Protein AF-G4Z7S2-F1 (afdb_monomer_lite)

Organism: Phytophthora sojae (strain P6497) (NCBI:txid1094619)

Secondary structure (DSSP, 8-state):
-HHHHHHHHHHHHHH--S---TT--------------EEEEETTEEEE---GGG------

pLDDT: mean 74.51, std 13.37, range [50.09, 96.75]

Structure (mmCIF, N/CA/C/O backbone):
data_AF-G4Z7S2-F1
#
_entry.id   AF-G4Z7S2-F1
#
loop_
_atom_site.group_PDB
_atom_site.id
_atom_site.type_symbol
_atom_site.label_atom_id
_atom_site.label_alt_id
_atom_site.label_comp_id
_atom_site.label_asym_id
_atom_site.label_entity_id
_atom_site.label_seq_id
_atom_site.pdbx_PDB_ins_code
_atom_site.Cartn_x
_atom_site.Cartn_y
_atom_site.Cartn_z
_atom_site.occupancy
_atom_site.B_iso_or_equiv
_atom_site.auth_seq_id
_atom_site.auth_comp_id
_atom_site.auth_asym_id
_atom_site.auth_atom_id
_atom_site.pdbx_PDB_model_num
ATOM 1 N N . MET A 1 1 ? 48.934 27.130 -10.172 1.00 70.75 1 MET A N 1
ATOM 2 C CA . MET A 1 1 ? 47.764 26.368 -10.668 1.00 70.75 1 MET A CA 1
ATOM 3 C C . MET A 1 1 ? 48.016 24.859 -10.678 1.00 70.75 1 MET A C 1
ATOM 5 O O . MET A 1 1 ? 47.254 24.166 -10.025 1.00 70.75 1 MET A O 1
ATOM 9 N N . ALA A 1 2 ? 49.097 24.354 -11.288 1.00 71.38 2 ALA A N 1
ATOM 10 C CA . ALA A 1 2 ? 49.399 22.910 -11.355 1.00 71.38 2 ALA A CA 1
ATOM 11 C C . ALA A 1 2 ? 49.568 22.203 -9.986 1.00 71.38 2 ALA A C 1
ATOM 13 O O . ALA A 1 2 ? 49.010 21.137 -9.758 1.00 71.38 2 ALA A O 1
ATOM 14 N N . GLN A 1 3 ? 50.256 22.841 -9.032 1.00 67.12 3 GLN A N 1
ATOM 15 C CA . GLN A 1 3 ? 50.541 22.284 -7.695 1.00 67.12 3 GLN A CA 1
ATOM 16 C C . GLN A 1 3 ? 49.290 21.950 -6.857 1.00 67.12 3 GLN A C 1
ATOM 18 O O . GLN A 1 3 ? 49.325 21.065 -6.005 1.00 67.12 3 GLN A O 1
ATOM 23 N N . ALA A 1 4 ? 48.180 22.664 -7.075 1.00 70.00 4 ALA A N 1
ATOM 24 C CA . ALA A 1 4 ? 46.938 22.426 -6.340 1.00 70.00 4 ALA A CA 1
ATOM 25 C C . ALA A 1 4 ? 46.211 21.169 -6.842 1.00 70.00 4 ALA A C 1
ATOM 27 O O . ALA A 1 4 ? 45.626 20.441 -6.044 1.00 70.00 4 ALA A O 1
ATOM 28 N N . GLN A 1 5 ? 46.294 20.898 -8.147 1.00 71.12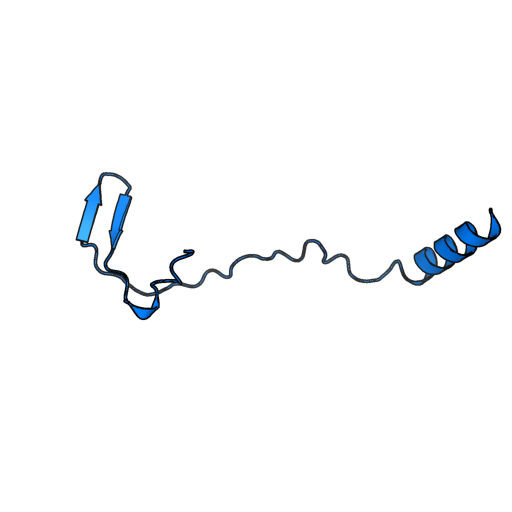 5 GLN A N 1
ATOM 29 C CA . GLN A 1 5 ? 45.667 19.735 -8.775 1.00 71.12 5 GLN A CA 1
ATOM 30 C C . GLN A 1 5 ? 46.438 18.446 -8.469 1.00 71.12 5 GLN A C 1
ATOM 32 O O . GLN A 1 5 ? 45.816 17.430 -8.168 1.00 71.12 5 GLN A O 1
ATOM 37 N N . ASP A 1 6 ? 47.773 18.497 -8.443 1.00 73.12 6 ASP A N 1
ATOM 38 C CA . ASP A 1 6 ? 48.607 17.337 -8.093 1.00 73.12 6 ASP A CA 1
ATOM 39 C C . ASP A 1 6 ? 48.356 16.851 -6.661 1.00 73.12 6 ASP A C 1
ATOM 41 O O . ASP A 1 6 ? 48.176 15.656 -6.435 1.00 73.12 6 ASP A O 1
ATOM 45 N N . LYS A 1 7 ? 48.222 17.774 -5.697 1.00 74.19 7 LYS A N 1
ATOM 46 C CA . LYS A 1 7 ? 47.851 17.425 -4.314 1.00 74.19 7 LYS A CA 1
ATOM 47 C C . LYS A 1 7 ? 46.467 16.778 -4.214 1.00 74.19 7 LYS A C 1
ATOM 49 O O . LYS A 1 7 ? 46.271 15.880 -3.398 1.00 74.19 7 LYS A O 1
ATOM 54 N N . GLN A 1 8 ? 45.503 17.219 -5.026 1.00 64.75 8 GLN A N 1
ATOM 55 C CA . GLN A 1 8 ? 44.160 16.626 -5.061 1.00 64.75 8 GLN A CA 1
ATOM 56 C C . GLN A 1 8 ? 44.159 15.236 -5.707 1.00 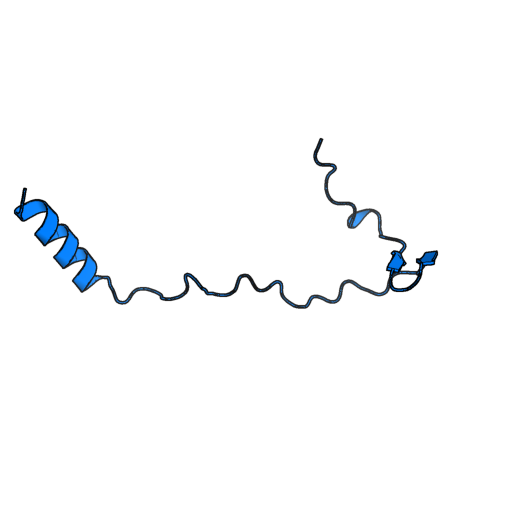64.75 8 GLN A C 1
ATOM 58 O O . GLN A 1 8 ? 43.459 14.337 -5.233 1.00 64.75 8 GLN A O 1
ATOM 63 N N . LYS A 1 9 ? 44.969 15.036 -6.751 1.00 71.38 9 LYS A N 1
ATOM 64 C CA . LYS A 1 9 ? 45.149 13.739 -7.405 1.00 71.38 9 LYS A CA 1
ATOM 65 C C . LYS A 1 9 ? 45.841 12.736 -6.479 1.00 71.38 9 LYS A C 1
ATOM 67 O O . LYS A 1 9 ? 45.350 11.628 -6.326 1.00 71.38 9 LYS A O 1
ATOM 72 N N . GLU A 1 10 ? 46.894 13.144 -5.774 1.00 69.44 10 GLU A N 1
ATOM 73 C CA . GLU A 1 10 ? 47.610 12.299 -4.807 1.00 69.44 10 GLU A CA 1
ATOM 74 C C . GLU A 1 10 ? 46.728 11.890 -3.612 1.00 69.44 10 GLU A C 1
ATOM 76 O O . GLU A 1 10 ? 46.797 10.754 -3.141 1.00 69.44 10 GLU A O 1
ATOM 81 N N . TYR A 1 11 ? 45.850 12.785 -3.144 1.00 65.62 11 TYR A N 1
ATOM 82 C CA . TYR A 1 11 ? 44.850 12.468 -2.117 1.00 65.62 11 TYR A CA 1
ATOM 83 C C . TYR A 1 11 ? 43.795 11.471 -2.623 1.00 65.62 11 TYR A C 1
ATOM 85 O O . TYR A 1 11 ? 43.390 10.565 -1.893 1.00 65.62 11 TYR A O 1
ATOM 93 N N . SER A 1 12 ? 43.381 11.611 -3.885 1.00 63.47 12 SER A N 1
ATOM 94 C CA . SER A 1 12 ? 42.431 10.700 -4.534 1.00 63.47 12 SER A CA 1
ATOM 95 C C . SER A 1 12 ? 43.042 9.316 -4.769 1.00 63.47 12 SER A C 1
ATOM 97 O O . SER A 1 12 ? 42.398 8.313 -4.484 1.00 63.47 12 SER A O 1
ATOM 99 N N . ASP A 1 13 ? 44.301 9.254 -5.206 1.00 68.38 13 ASP A N 1
ATOM 100 C CA . ASP A 1 13 ? 45.027 8.010 -5.478 1.00 68.38 13 ASP A CA 1
ATOM 101 C C . ASP A 1 13 ? 45.327 7.235 -4.176 1.00 68.38 13 ASP A C 1
ATOM 103 O O . ASP A 1 13 ? 45.294 6.004 -4.161 1.00 68.38 13 ASP A O 1
ATOM 107 N N . ARG A 1 14 ? 45.543 7.940 -3.051 1.00 69.50 14 ARG A N 1
ATOM 108 C CA . ARG A 1 14 ? 45.737 7.327 -1.721 1.00 69.50 14 ARG A CA 1
ATOM 109 C C . ARG A 1 14 ? 44.444 6.833 -1.065 1.00 69.50 14 ARG A C 1
ATOM 111 O O . ARG A 1 14 ? 44.489 5.850 -0.330 1.00 69.50 14 ARG A O 1
ATOM 118 N N . ASN A 1 15 ? 43.305 7.475 -1.336 1.00 64.31 15 ASN A N 1
ATOM 119 C CA . ASN A 1 15 ? 42.022 7.170 -0.683 1.00 64.31 15 ASN A CA 1
ATOM 120 C C . ASN A 1 15 ? 40.989 6.517 -1.625 1.00 64.31 15 ASN A C 1
ATOM 122 O O . ASN A 1 15 ? 39.871 6.217 -1.205 1.00 64.31 15 ASN A O 1
ATOM 126 N N . GLY A 1 16 ? 41.359 6.246 -2.882 1.00 56.25 16 GLY A N 1
ATOM 127 C CA . GLY A 1 16 ? 40.501 5.708 -3.950 1.00 56.25 16 GLY A CA 1
ATOM 128 C C . GLY A 1 16 ? 40.052 4.252 -3.782 1.00 56.25 16 GLY A C 1
ATOM 129 O O . GLY A 1 16 ? 39.429 3.686 -4.674 1.00 56.25 16 GLY A O 1
ATOM 130 N N . SER A 1 17 ? 40.328 3.643 -2.629 1.00 63.50 17 SER A N 1
ATOM 131 C CA . SER A 1 17 ? 39.891 2.297 -2.246 1.00 63.50 17 SER A CA 1
ATOM 132 C C . SER A 1 17 ? 38.857 2.357 -1.108 1.00 63.50 17 SER A C 1
ATOM 134 O O . SER A 1 17 ? 38.865 1.552 -0.176 1.00 63.50 17 SER A O 1
ATOM 136 N N . GLY A 1 18 ? 37.969 3.349 -1.140 1.00 59.62 18 GLY A N 1
ATOM 137 C CA . GLY A 1 18 ? 36.951 3.572 -0.119 1.00 59.62 18 GLY A CA 1
ATOM 138 C C . GLY A 1 18 ? 35.541 3.438 -0.674 1.00 59.62 18 GLY A C 1
ATOM 139 O O . GLY A 1 18 ? 34.955 4.418 -1.108 1.00 59.62 18 GLY A O 1
ATOM 140 N N . ASN A 1 19 ? 34.981 2.230 -0.582 1.00 60.16 19 ASN A N 1
ATOM 141 C CA . ASN A 1 19 ? 33.539 1.964 -0.607 1.00 60.16 19 ASN A CA 1
ATOM 142 C C . ASN A 1 19 ? 32.795 2.303 -1.924 1.00 60.16 19 ASN A C 1
ATOM 144 O O . ASN A 1 19 ? 32.011 3.247 -2.008 1.00 60.16 19 ASN A O 1
ATOM 148 N N . MET A 1 20 ? 32.915 1.424 -2.929 1.00 53.38 20 MET A N 1
ATOM 149 C CA . MET A 1 20 ? 31.914 1.287 -4.001 1.00 53.38 20 MET A CA 1
ATOM 150 C C . MET A 1 20 ? 30.602 0.727 -3.432 1.00 53.38 20 MET A C 1
ATOM 152 O O . MET A 1 20 ? 30.227 -0.430 -3.614 1.00 53.38 20 MET A O 1
ATOM 156 N N . ASN A 1 21 ? 29.892 1.548 -2.675 1.00 55.72 21 ASN A N 1
ATOM 157 C CA . ASN A 1 21 ? 28.552 1.237 -2.205 1.00 55.72 21 ASN A CA 1
ATOM 158 C C . ASN A 1 21 ? 27.625 2.449 -2.316 1.00 55.72 21 ASN A C 1
ATOM 160 O O . ASN A 1 21 ? 26.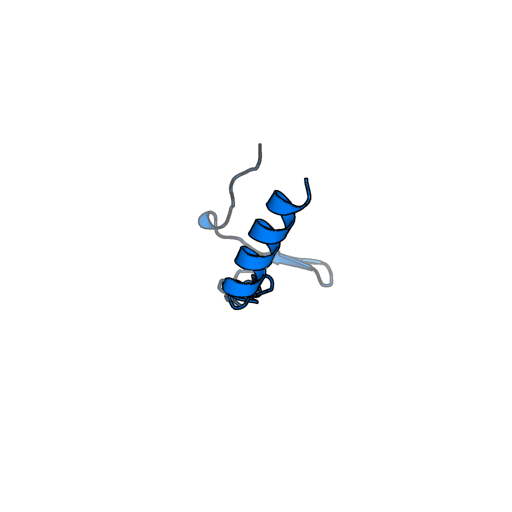572 2.507 -1.695 1.00 55.72 21 ASN A O 1
ATOM 164 N N . VAL A 1 22 ? 27.946 3.353 -3.244 1.00 51.72 22 VAL A N 1
ATOM 165 C CA . VAL A 1 22 ? 27.010 4.367 -3.756 1.0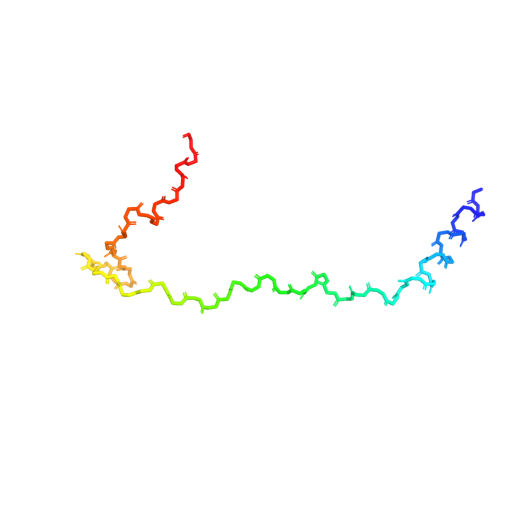0 51.72 22 VAL A CA 1
ATOM 166 C C . VAL A 1 22 ? 25.846 3.718 -4.532 1.00 51.72 22 VAL A C 1
ATOM 168 O O . VAL A 1 22 ? 24.807 4.334 -4.723 1.00 51.72 22 VAL A O 1
ATOM 171 N N . PHE A 1 23 ? 25.952 2.428 -4.877 1.00 52.25 23 PHE A N 1
ATOM 172 C CA . PHE A 1 23 ? 24.828 1.600 -5.329 1.00 52.25 23 PHE A CA 1
ATOM 173 C C . PHE A 1 23 ? 24.502 0.466 -4.347 1.00 52.25 23 PHE A C 1
ATOM 175 O O . PHE A 1 23 ? 24.100 -0.635 -4.733 1.00 52.25 23 PHE A O 1
ATOM 182 N N . LYS A 1 24 ? 24.663 0.709 -3.041 1.00 50.09 24 LYS A N 1
ATOM 183 C CA . LYS A 1 24 ? 24.126 -0.163 -1.992 1.00 50.09 24 LYS A CA 1
ATOM 184 C C . LYS A 1 24 ? 22.619 0.052 -1.939 1.00 50.09 24 LYS A C 1
ATOM 186 O O . LYS A 1 24 ? 22.112 0.697 -1.035 1.00 50.09 24 LYS A O 1
ATOM 191 N N . SER A 1 25 ? 21.945 -0.409 -2.993 1.00 59.00 25 SER A N 1
ATOM 192 C CA . SER A 1 25 ? 20.525 -0.728 -3.070 1.00 59.00 25 SER A CA 1
ATOM 193 C C . SER A 1 25 ? 19.759 -0.272 -1.824 1.00 59.00 25 SER A C 1
ATOM 195 O O . SER A 1 25 ? 19.676 -1.031 -0.856 1.00 59.00 25 SER A O 1
ATOM 197 N N . ASN A 1 26 ? 19.171 0.930 -1.852 1.00 59.50 26 ASN A N 1
ATOM 198 C CA . ASN A 1 26 ? 18.035 1.272 -0.991 1.00 59.50 26 ASN A CA 1
ATOM 199 C C . ASN A 1 26 ? 16.840 0.416 -1.446 1.00 59.50 26 ASN A C 1
ATOM 201 O O . ASN A 1 26 ? 15.841 0.887 -1.978 1.00 59.50 26 ASN A O 1
ATOM 205 N N . LYS A 1 27 ? 17.020 -0.902 -1.388 1.00 66.38 27 LYS A N 1
ATOM 206 C CA . LYS A 1 27 ? 15.993 -1.876 -1.675 1.00 66.38 27 LYS A CA 1
ATOM 207 C C . LYS A 1 27 ? 15.152 -1.877 -0.423 1.00 66.38 27 LYS A C 1
ATOM 209 O O . LYS A 1 27 ? 15.588 -2.368 0.620 1.00 66.38 27 LYS A O 1
ATOM 214 N N . LEU A 1 28 ? 13.967 -1.287 -0.540 1.00 70.75 28 LEU A N 1
ATOM 215 C CA . LEU A 1 28 ? 12.882 -1.524 0.395 1.00 70.75 28 LEU A CA 1
ATOM 216 C C . LEU A 1 28 ? 12.859 -3.029 0.667 1.00 70.75 28 LEU A C 1
ATOM 218 O O . LEU A 1 28 ? 12.705 -3.837 -0.253 1.00 70.75 28 LEU A O 1
ATOM 222 N N . LYS A 1 29 ? 13.126 -3.416 1.917 1.00 75.94 29 LYS A N 1
ATOM 223 C CA . LYS A 1 29 ? 13.035 -4.824 2.298 1.00 75.94 29 LYS A CA 1
ATOM 224 C C . LYS A 1 29 ? 11.600 -5.262 2.029 1.00 75.94 29 LYS A C 1
ATOM 226 O O . LYS A 1 29 ? 10.675 -4.506 2.327 1.00 75.94 29 LYS A O 1
ATOM 231 N N . HIS A 1 30 ? 11.416 -6.468 1.493 1.00 75.06 30 HIS A N 1
ATOM 232 C CA . HIS A 1 30 ? 10.084 -7.038 1.325 1.00 75.06 30 HIS A CA 1
ATOM 233 C C . HIS A 1 30 ? 9.479 -7.273 2.714 1.00 75.06 30 HIS A C 1
ATOM 235 O O . HIS A 1 30 ? 9.721 -8.293 3.359 1.00 75.06 30 HIS A O 1
ATOM 241 N N . ARG A 1 31 ? 8.751 -6.275 3.213 1.00 80.75 31 ARG A N 1
ATOM 242 C CA . ARG A 1 31 ? 8.025 -6.341 4.472 1.00 80.75 31 ARG A CA 1
ATOM 243 C C . ARG A 1 31 ? 6.584 -6.655 4.130 1.00 80.75 31 ARG A C 1
ATOM 245 O O . ARG A 1 31 ? 5.896 -5.833 3.537 1.00 80.75 31 ARG A O 1
ATOM 252 N N . PHE A 1 32 ? 6.135 -7.837 4.523 1.00 82.50 32 PHE A N 1
ATOM 253 C CA . PHE A 1 32 ? 4.712 -8.128 4.530 1.00 82.50 32 PHE A CA 1
ATOM 254 C C . PHE A 1 32 ? 4.052 -7.263 5.610 1.00 82.50 32 PHE A C 1
ATOM 256 O O . PHE A 1 32 ? 4.417 -7.349 6.784 1.00 82.50 32 PHE A O 1
ATOM 263 N N . ILE A 1 33 ? 3.125 -6.395 5.212 1.00 81.62 33 ILE A N 1
ATOM 264 C CA . ILE A 1 33 ? 2.375 -5.528 6.123 1.00 81.62 33 ILE A CA 1
ATOM 265 C C . ILE A 1 33 ? 0.976 -6.120 6.260 1.00 81.62 33 ILE A C 1
ATOM 267 O O . ILE A 1 33 ? 0.037 -5.571 5.723 1.00 81.62 33 ILE A O 1
ATOM 271 N N . GLY A 1 34 ? 0.872 -7.260 6.946 1.00 84.12 34 GLY A N 1
ATOM 272 C CA . GLY A 1 34 ? -0.389 -7.850 7.406 1.00 84.12 34 GLY A CA 1
ATOM 273 C C . GLY A 1 34 ? -1.438 -8.227 6.341 1.00 84.12 34 GLY A C 1
ATOM 274 O O . GLY A 1 34 ? -1.363 -7.844 5.175 1.00 84.12 34 GLY A O 1
ATOM 275 N N . PRO A 1 35 ? -2.442 -9.020 6.740 1.00 87.06 35 PRO A N 1
ATOM 276 C CA . PRO A 1 35 ? -3.682 -9.132 5.988 1.00 87.06 35 PRO A CA 1
ATOM 277 C C . PRO A 1 35 ? -4.552 -7.886 6.230 1.00 87.06 35 PRO A C 1
ATOM 279 O O . PRO A 1 35 ? -4.728 -7.468 7.373 1.00 87.06 35 PRO A O 1
ATOM 282 N N . PHE A 1 36 ? -5.121 -7.330 5.162 1.00 89.62 36 PHE A N 1
ATOM 283 C CA . PHE A 1 36 ? -6.166 -6.302 5.223 1.00 89.62 36 PHE A CA 1
ATOM 284 C C . PHE A 1 36 ? -7.464 -6.870 4.666 1.00 89.62 36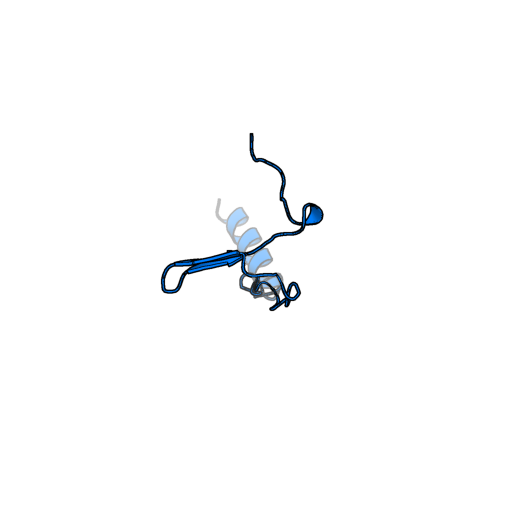 PHE A C 1
ATOM 286 O O . PHE A 1 36 ? -7.438 -7.751 3.798 1.00 89.62 36 PHE A O 1
ATOM 293 N N . THR A 1 37 ? -8.598 -6.373 5.144 1.00 93.00 37 THR A N 1
ATOM 294 C CA . THR A 1 37 ? -9.884 -6.719 4.550 1.00 93.00 37 THR A CA 1
ATOM 295 C C . THR A 1 37 ? -10.051 -5.968 3.233 1.00 93.00 37 THR A C 1
ATOM 297 O O . THR A 1 37 ? -9.623 -4.825 3.066 1.00 93.00 37 THR A O 1
ATOM 300 N N . VAL A 1 38 ? -10.642 -6.643 2.251 1.00 92.62 38 VAL A N 1
ATOM 301 C CA . VAL A 1 38 ? -10.936 -6.060 0.942 1.00 92.62 38 VAL A CA 1
ATOM 302 C C . VAL A 1 38 ? -12.356 -5.515 0.981 1.00 92.62 38 VAL A C 1
ATOM 304 O O . VAL A 1 38 ? -13.306 -6.272 1.160 1.00 92.62 38 VAL A O 1
ATOM 307 N N . LEU A 1 39 ? -12.497 -4.208 0.782 1.00 95.44 39 LEU A N 1
ATOM 308 C CA . LEU A 1 39 ? -13.783 -3.516 0.743 1.00 95.44 39 LEU A CA 1
ATOM 309 C C . LEU A 1 39 ? -14.429 -3.592 -0.645 1.00 95.44 39 LEU A C 1
ATOM 311 O O . LEU A 1 39 ? -15.641 -3.754 -0.760 1.00 95.44 39 LEU A O 1
ATOM 315 N N . SER A 1 40 ? -13.633 -3.482 -1.712 1.00 95.81 40 SER A N 1
ATOM 316 C CA . SER A 1 40 ? -14.125 -3.598 -3.089 1.00 95.81 40 SER A CA 1
ATOM 317 C C . SER A 1 40 ? -13.040 -4.075 -4.052 1.00 95.81 40 SER A C 1
ATOM 319 O O . SER A 1 40 ? -11.843 -3.925 -3.797 1.00 95.81 40 SER A O 1
ATOM 321 N N . ARG A 1 41 ? -13.462 -4.634 -5.191 1.00 96.75 41 ARG A N 1
ATOM 322 C CA . ARG A 1 41 ? -12.584 -5.002 -6.307 1.00 96.75 41 ARG A CA 1
ATOM 323 C C . ARG A 1 41 ? -13.049 -4.310 -7.583 1.00 96.75 41 ARG A C 1
ATOM 325 O O . ARG A 1 41 ? -14.207 -4.436 -7.971 1.00 96.75 41 ARG A O 1
ATOM 332 N N . HIS A 1 42 ? -12.123 -3.650 -8.267 1.00 95.50 42 HIS A N 1
ATOM 333 C CA . HIS A 1 42 ? -12.345 -2.996 -9.553 1.00 95.50 42 HIS A CA 1
ATOM 334 C C . HIS A 1 42 ? -11.324 -3.535 -10.563 1.00 95.50 42 HIS A C 1
ATOM 336 O O . HIS A 1 42 ? -10.243 -2.983 -10.762 1.00 95.50 42 HIS A O 1
ATOM 342 N N . GLY A 1 43 ? -11.637 -4.691 -11.159 1.00 94.81 43 GLY A N 1
ATOM 343 C CA . GLY A 1 43 ? -10.740 -5.397 -12.077 1.00 94.81 43 GLY A CA 1
ATOM 344 C C . GLY A 1 43 ? -9.502 -5.957 -11.369 1.00 94.81 43 GLY A C 1
ATOM 345 O O . GLY A 1 43 ? -9.602 -6.904 -10.582 1.00 94.81 43 GLY A O 1
ATOM 346 N N . ALA A 1 44 ? -8.337 -5.383 -11.674 1.00 93.75 44 ALA A N 1
ATOM 347 C CA . ALA A 1 44 ? -7.065 -5.706 -11.022 1.00 93.75 44 ALA A CA 1
ATOM 348 C C . ALA A 1 44 ? -6.795 -4.861 -9.761 1.00 93.75 44 ALA A C 1
ATOM 350 O O . ALA A 1 44 ? -5.832 -5.133 -9.047 1.00 93.75 44 ALA A O 1
ATOM 351 N N . ALA A 1 45 ? -7.627 -3.851 -9.484 1.00 94.38 45 ALA A N 1
ATOM 352 C CA . ALA A 1 45 ? -7.492 -2.981 -8.323 1.00 94.38 45 ALA A CA 1
ATOM 353 C C . ALA A 1 45 ? -8.359 -3.456 -7.148 1.00 94.38 45 ALA A C 1
ATOM 355 O O . ALA A 1 45 ? -9.459 -3.983 -7.342 1.00 94.38 45 ALA A O 1
ATOM 356 N N . TYR A 1 46 ? -7.870 -3.214 -5.932 1.00 92.75 46 TYR A N 1
ATOM 357 C CA . TYR A 1 46 ? -8.539 -3.554 -4.679 1.00 92.75 46 TYR A CA 1
ATOM 358 C C . TYR A 1 46 ? -8.571 -2.335 -3.763 1.00 92.75 46 TYR A C 1
ATOM 360 O O . TYR A 1 46 ? -7.551 -1.673 -3.575 1.00 92.75 46 TYR A O 1
ATOM 368 N N . THR A 1 47 ? -9.726 -2.076 -3.164 1.00 93.38 47 THR A N 1
ATOM 369 C CA . THR A 1 47 ? -9.853 -1.155 -2.034 1.00 93.38 47 THR A CA 1
ATOM 370 C C . THR A 1 47 ? -9.703 -1.973 -0.763 1.00 93.38 47 THR A C 1
ATOM 372 O O . THR A 1 47 ? -10.448 -2.933 -0.574 1.00 93.38 47 THR A O 1
ATOM 375 N N . ILE A 1 48 ? -8.750 -1.616 0.093 1.00 92.62 48 ILE A N 1
ATOM 376 C CA . ILE A 1 48 ? -8.472 -2.311 1.357 1.00 92.62 48 ILE A CA 1
ATOM 377 C C . ILE A 1 48 ? -8.763 -1.405 2.554 1.00 92.62 48 ILE A C 1
ATOM 379 O O . ILE A 1 48 ? -8.578 -0.189 2.460 1.00 92.62 48 ILE A O 1
ATOM 383 N N . ASP A 1 49 ? -9.198 -1.981 3.675 1.00 90.00 49 ASP A N 1
ATOM 384 C CA . ASP A 1 49 ? -9.320 -1.235 4.926 1.00 90.00 49 ASP A CA 1
ATOM 385 C C . ASP A 1 49 ? -7.940 -1.041 5.570 1.00 90.00 49 ASP A C 1
ATOM 387 O O . ASP A 1 49 ? -7.304 -1.948 6.100 1.00 90.00 49 ASP A O 1
ATOM 391 N N . LEU A 1 50 ? -7.423 0.182 5.497 1.00 86.94 50 LEU A N 1
ATOM 392 C CA . LEU A 1 50 ? -6.150 0.498 6.132 1.00 86.94 50 LEU A CA 1
ATOM 393 C C . LEU A 1 50 ? -6.373 0.894 7.597 1.00 86.94 50 LEU A C 1
ATOM 395 O O . LEU A 1 50 ? -7.246 1.720 7.884 1.00 86.94 50 LEU A O 1
ATOM 399 N N . PRO A 1 51 ? -5.567 0.377 8.542 1.00 84.31 51 PRO A N 1
ATOM 400 C CA . PRO A 1 51 ? -5.625 0.817 9.924 1.00 84.31 51 PRO A CA 1
ATOM 401 C C . PRO A 1 51 ? -5.195 2.282 10.018 1.00 84.31 51 PRO A C 1
ATOM 403 O O . PRO A 1 51 ? -4.261 2.725 9.350 1.00 84.31 51 PRO A O 1
ATOM 406 N N . LYS A 1 52 ? -5.837 3.037 10.912 1.00 76.50 52 LYS A N 1
ATOM 407 C CA . LYS A 1 52 ? -5.601 4.480 11.106 1.00 76.50 52 LYS A CA 1
ATOM 408 C C . LYS A 1 52 ? -4.144 4.832 11.448 1.00 76.50 52 LYS A C 1
ATOM 410 O O . LYS A 1 52 ? -3.700 5.941 11.182 1.00 76.50 52 LYS A O 1
ATOM 415 N N . SER A 1 53 ? -3.385 3.885 11.999 1.00 72.44 53 SER A N 1
ATOM 416 C CA . SER A 1 53 ? -1.947 4.021 12.272 1.00 72.44 53 SER A CA 1
ATOM 417 C C . SER A 1 53 ? -1.065 4.002 11.018 1.00 72.44 53 SER A C 1
ATOM 419 O O . SER A 1 53 ? 0.091 4.409 11.088 1.00 72.44 53 SER A O 1
ATOM 421 N N . MET A 1 54 ? -1.586 3.532 9.881 1.00 77.00 54 MET A N 1
ATOM 422 C CA . MET A 1 54 ? -0.913 3.574 8.579 1.00 77.00 54 MET A CA 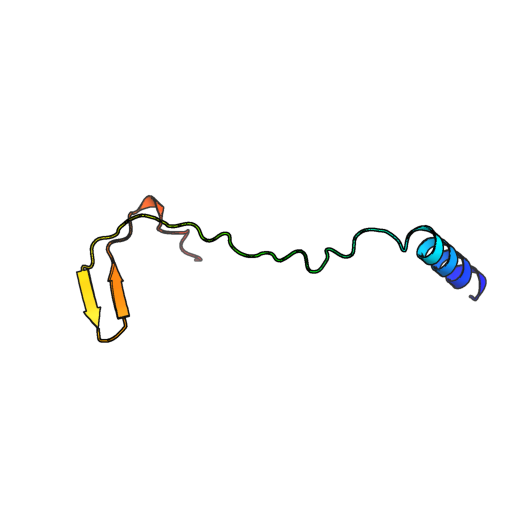1
ATOM 423 C C . MET A 1 54 ? -1.244 4.826 7.767 1.00 77.00 54 MET A C 1
ATOM 425 O O . MET A 1 54 ? -0.608 5.063 6.738 1.00 77.00 54 MET A O 1
ATOM 429 N N . THR A 1 55 ? -2.206 5.643 8.205 1.00 70.88 55 THR A N 1
ATOM 430 C CA . THR A 1 55 ? -2.468 6.946 7.592 1.00 70.88 55 THR A CA 1
ATOM 431 C C . THR A 1 55 ? -1.245 7.830 7.815 1.00 70.88 55 THR A C 1
ATOM 433 O O . THR A 1 55 ? -1.020 8.356 8.901 1.00 70.88 55 THR A O 1
ATOM 436 N N . THR A 1 56 ? -0.407 7.933 6.786 1.00 72.69 56 THR A N 1
ATOM 437 C CA . THR A 1 56 ? 0.780 8.788 6.817 1.00 72.69 56 THR A CA 1
ATOM 438 C C . THR A 1 56 ? 0.338 10.248 6.745 1.00 72.69 56 THR A C 1
ATOM 440 O O . THR A 1 56 ? -0.731 10.546 6.208 1.00 72.69 56 THR A O 1
ATOM 443 N N . HIS A 1 57 ? 1.140 11.136 7.335 1.00 59.91 57 HIS A N 1
ATOM 444 C CA . HIS A 1 57 ? 0.832 12.551 7.521 1.00 59.91 57 HIS A CA 1
ATOM 445 C C . HIS A 1 57 ? 0.266 13.197 6.246 1.00 59.91 57 HIS A C 1
ATOM 447 O O . HIS A 1 57 ? 0.921 13.131 5.199 1.00 59.91 57 HIS A O 1
ATOM 453 N N . PRO A 1 58 ? -0.919 13.832 6.324 1.00 63.53 58 PRO A N 1
ATOM 454 C CA . PRO A 1 58 ? -1.407 14.678 5.249 1.00 63.53 58 PRO A CA 1
ATOM 455 C C . PRO A 1 58 ? -0.320 15.697 4.928 1.00 63.53 58 PRO A C 1
ATOM 457 O O . PRO A 1 58 ? 0.199 16.361 5.822 1.00 63.53 58 PRO A O 1
ATOM 460 N N . THR A 1 59 ? 0.089 15.758 3.667 1.00 66.88 59 THR A N 1
ATOM 461 C CA . THR A 1 59 ? 1.147 16.672 3.237 1.00 66.88 59 THR A CA 1
ATOM 462 C C . THR A 1 59 ? 0.535 18.011 2.843 1.00 66.88 59 THR A C 1
ATOM 464 O O . THR A 1 59 ? 0.698 18.415 1.702 1.00 66.88 59 THR A O 1
ATOM 467 N N . PHE A 1 60 ? -0.207 18.647 3.758 1.00 69.00 60 PHE A N 1
ATOM 468 C CA . PHE A 1 60 ? -0.679 20.036 3.687 1.00 69.00 60 PHE A CA 1
ATOM 469 C C . PHE A 1 60 ? -0.973 20.563 5.091 1.00 69.00 60 PHE A C 1
ATOM 471 O O . PHE A 1 60 ? -1.587 19.805 5.878 1.00 69.00 60 PHE A O 1
#

Radius of gyration: 25.21 Å; chains: 1; bounding box: 65×36×24 Å

Foldseek 3Di:
DVVVVVVVVVVCVVCVPPDPCPVVDPPPPPDDPDDFDFPDDDPPDTDTDDDPVPPPDDPD

Sequence (60 aa):
MAQAQDKQKEYSDRNGSGNMNVFKSNKLKHRFIGPFTVLSRHGAAYTIDLPKSMTTHPTF

InterPro domains:
  IPR056924 Tf2-1-like, SH3-like domain [PF24626] (23-60)